Protein AF-A0A6B3HWJ3-F1 (afdb_monomer_lite)

Structure (mmCIF, N/CA/C/O backbone):
data_AF-A0A6B3HWJ3-F1
#
_entry.id   AF-A0A6B3HWJ3-F1
#
loop_
_atom_site.group_PDB
_atom_site.id
_atom_site.type_symbol
_atom_site.label_atom_id
_atom_site.label_alt_id
_atom_site.label_comp_id
_atom_site.label_asym_id
_atom_site.label_entity_id
_atom_site.label_seq_id
_atom_site.pdbx_PDB_ins_code
_atom_site.Cartn_x
_atom_site.Cartn_y
_atom_site.Cartn_z
_atom_site.occupancy
_atom_site.B_iso_or_equiv
_atom_site.auth_seq_id
_atom_site.auth_comp_id
_atom_site.auth_asym_id
_atom_site.auth_atom_id
_atom_site.pdbx_PDB_model_num
ATOM 1 N N . TYR A 1 1 ? 4.675 -16.797 3.819 1.00 67.25 1 TYR A N 1
ATOM 2 C CA . TYR A 1 1 ? 3.225 -16.652 4.059 1.00 67.25 1 TYR A CA 1
ATOM 3 C C . TYR A 1 1 ? 2.748 -15.331 3.467 1.00 67.25 1 TYR A C 1
ATOM 5 O O . TYR A 1 1 ? 2.404 -14.415 4.203 1.00 67.25 1 TYR A O 1
ATOM 13 N N . ALA A 1 2 ? 2.778 -15.220 2.140 1.00 87.81 2 ALA A N 1
ATOM 14 C CA . ALA A 1 2 ? 2.215 -14.078 1.429 1.00 87.81 2 ALA A CA 1
ATOM 15 C C . ALA A 1 2 ? 0.811 -14.457 0.951 1.00 87.81 2 ALA A C 1
ATOM 17 O O . ALA A 1 2 ? 0.605 -15.588 0.507 1.00 87.81 2 ALA A O 1
ATOM 18 N N . ARG A 1 3 ? -0.153 -13.543 1.074 1.00 95.25 3 ARG A N 1
ATOM 19 C CA . ARG A 1 3 ? -1.534 -13.776 0.622 1.00 95.25 3 ARG A CA 1
ATOM 20 C C . ARG A 1 3 ? -1.699 -13.542 -0.873 1.00 95.25 3 ARG A C 1
ATOM 22 O O . ARG A 1 3 ? -2.519 -14.203 -1.492 1.00 95.25 3 ARG A O 1
ATOM 29 N N . ALA A 1 4 ? -0.897 -12.643 -1.427 1.00 96.94 4 ALA A N 1
ATOM 30 C CA . ALA A 1 4 ? -0.817 -12.345 -2.846 1.00 96.94 4 ALA A CA 1
ATOM 31 C C . ALA A 1 4 ? 0.607 -11.890 -3.191 1.00 96.94 4 ALA A C 1
ATOM 33 O O . ALA A 1 4 ? 1.376 -11.515 -2.299 1.00 96.94 4 ALA A O 1
ATOM 34 N N . ALA A 1 5 ? 0.957 -11.910 -4.473 1.00 97.38 5 ALA A N 1
ATOM 35 C CA . ALA A 1 5 ? 2.227 -11.393 -4.964 1.00 97.38 5 ALA A CA 1
ATOM 36 C C . ALA A 1 5 ? 2.033 -10.689 -6.308 1.00 97.38 5 ALA A C 1
ATOM 38 O O . ALA A 1 5 ? 1.191 -11.099 -7.106 1.00 97.38 5 ALA A O 1
ATOM 39 N N . ALA A 1 6 ? 2.826 -9.650 -6.548 1.00 97.25 6 ALA A N 1
ATOM 40 C CA . ALA A 1 6 ? 2.813 -8.881 -7.784 1.00 97.25 6 ALA A CA 1
ATOM 41 C C . ALA A 1 6 ? 4.244 -8.670 -8.284 1.00 97.25 6 ALA A C 1
ATOM 43 O O . ALA A 1 6 ? 5.139 -8.376 -7.493 1.00 97.25 6 ALA A O 1
ATOM 44 N N . GLU A 1 7 ? 4.445 -8.795 -9.593 1.00 95.81 7 GLU A N 1
ATOM 45 C CA . GLU A 1 7 ? 5.670 -8.348 -10.258 1.00 95.81 7 GLU A CA 1
ATOM 46 C C . GLU A 1 7 ? 5.434 -6.931 -10.781 1.00 95.81 7 GLU A C 1
ATOM 48 O O . GLU A 1 7 ? 4.434 -6.677 -11.457 1.00 95.81 7 GLU A O 1
ATOM 53 N N . ILE A 1 8 ? 6.327 -6.003 -10.441 1.00 93.06 8 ILE A N 1
ATOM 54 C CA . ILE A 1 8 ? 6.206 -4.588 -10.801 1.00 93.06 8 ILE A CA 1
ATOM 55 C C . ILE A 1 8 ? 7.286 -4.223 -11.815 1.00 93.06 8 ILE A C 1
ATOM 57 O O . ILE A 1 8 ? 8.377 -4.788 -11.824 1.00 93.06 8 ILE A O 1
ATOM 61 N N . ALA A 1 9 ? 6.982 -3.265 -12.684 1.00 91.06 9 ALA A N 1
ATOM 62 C CA . ALA A 1 9 ? 7.957 -2.731 -13.623 1.00 91.06 9 ALA A CA 1
ATOM 63 C C . ALA A 1 9 ? 9.109 -2.004 -12.905 1.00 91.06 9 ALA A C 1
ATOM 65 O O . ALA A 1 9 ? 9.012 -1.617 -11.733 1.00 91.06 9 ALA A O 1
ATOM 66 N N . ASP A 1 10 ? 10.203 -1.795 -13.631 1.00 87.56 10 ASP A N 1
ATOM 67 C CA . ASP A 1 10 ? 11.312 -0.973 -13.161 1.00 87.56 10 ASP A CA 1
ATOM 68 C C . ASP A 1 10 ? 10.884 0.488 -12.938 1.00 87.56 10 ASP A C 1
ATOM 70 O O . ASP A 1 10 ? 9.984 0.992 -13.624 1.00 87.56 10 ASP A O 1
ATOM 74 N N . PRO A 1 11 ? 11.501 1.178 -11.961 1.00 81.44 11 PRO A N 1
ATOM 75 C CA . PRO A 1 11 ? 11.191 2.569 -11.672 1.00 81.44 11 PRO A CA 1
ATOM 76 C C . PRO A 1 11 ? 11.483 3.474 -12.878 1.00 81.44 11 PRO A C 1
ATOM 78 O O . PRO A 1 11 ? 12.515 3.321 -13.536 1.00 81.44 11 PRO A O 1
ATOM 81 N N . PRO A 1 12 ? 10.645 4.491 -13.138 1.00 82.25 12 PRO A N 1
ATOM 82 C CA . PRO A 1 12 ? 11.027 5.577 -14.026 1.00 82.25 12 PRO A CA 1
ATOM 83 C C . PRO A 1 12 ? 12.267 6.305 -13.491 1.00 82.25 12 PRO A C 1
ATOM 85 O O . PRO A 1 12 ? 12.440 6.466 -12.280 1.00 82.25 12 PRO A O 1
ATOM 88 N N . GLN A 1 13 ? 13.105 6.811 -14.398 1.00 85.25 13 GLN A N 1
ATOM 89 C CA . GLN A 1 13 ? 14.289 7.579 -14.010 1.00 85.25 13 GLN A CA 1
ATOM 90 C C . GLN A 1 13 ? 13.921 8.825 -13.189 1.00 85.25 13 GLN A C 1
ATOM 92 O O . GLN A 1 13 ? 12.923 9.505 -13.449 1.00 85.25 13 GLN A O 1
ATOM 97 N N . GLY A 1 14 ? 14.768 9.149 -12.208 1.00 87.19 14 GLY A N 1
ATOM 98 C CA . GLY A 1 14 ? 14.645 10.362 -11.393 1.00 87.19 14 GLY A CA 1
ATOM 99 C C . GLY A 1 14 ? 13.588 10.300 -10.285 1.00 87.19 14 GLY A C 1
ATOM 100 O O . GLY A 1 14 ? 13.219 11.351 -9.748 1.00 87.19 14 GLY A O 1
ATOM 101 N N . PHE A 1 15 ? 13.085 9.109 -9.954 1.00 89.81 15 PHE A N 1
ATOM 102 C CA . PHE A 1 15 ? 12.249 8.881 -8.775 1.00 89.81 15 PHE A CA 1
ATOM 103 C C . PHE A 1 15 ? 13.089 8.906 -7.494 1.00 89.81 15 PHE A C 1
ATOM 105 O O . PHE A 1 15 ? 14.199 8.374 -7.461 1.00 89.81 15 PHE A O 1
ATOM 112 N N . GLY A 1 16 ? 12.535 9.504 -6.437 1.00 92.69 16 GLY A N 1
ATOM 113 C CA . GLY A 1 16 ? 12.986 9.250 -5.069 1.00 92.69 16 GLY A CA 1
ATOM 114 C C . GLY A 1 16 ? 12.396 7.958 -4.496 1.00 92.69 16 GLY A C 1
ATOM 115 O O . GLY A 1 16 ? 11.411 7.419 -5.012 1.00 92.69 16 GLY A O 1
ATOM 116 N N . VAL A 1 17 ? 12.965 7.481 -3.390 1.00 92.69 17 VAL A N 1
ATOM 117 C CA . VAL A 1 17 ? 12.543 6.231 -2.730 1.00 92.69 17 VAL A CA 1
ATOM 118 C C . VAL A 1 17 ? 11.066 6.219 -2.308 1.00 92.69 17 VAL A C 1
ATOM 120 O O . VAL A 1 17 ? 10.392 5.194 -2.437 1.00 92.69 17 VAL A O 1
ATOM 123 N N . ASP A 1 18 ? 10.525 7.354 -1.857 1.00 92.12 18 ASP A N 1
ATOM 124 C CA . ASP A 1 18 ? 9.122 7.450 -1.431 1.00 92.12 18 ASP A CA 1
ATOM 125 C C . ASP A 1 18 ? 8.152 7.494 -2.630 1.00 92.12 18 ASP A C 1
ATOM 127 O O . ASP A 1 18 ? 7.087 6.872 -2.582 1.00 92.12 18 ASP A O 1
ATOM 131 N N . GLU A 1 19 ? 8.532 8.159 -3.730 1.00 92.44 19 GLU A N 1
ATOM 132 C CA . GLU A 1 19 ? 7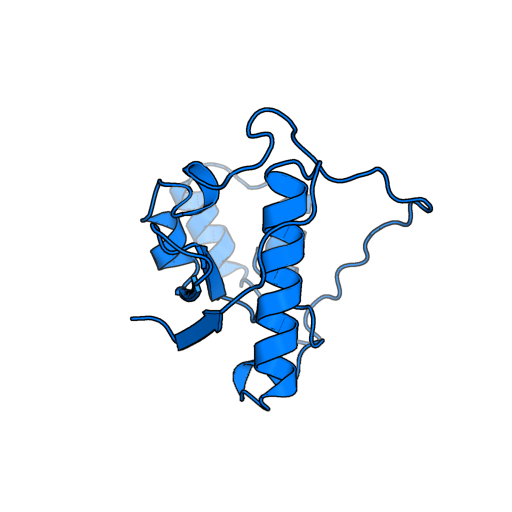.772 8.152 -4.994 1.00 92.44 19 GLU A CA 1
ATO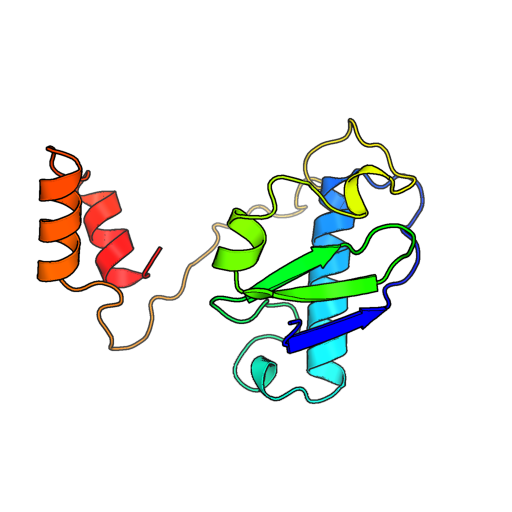M 133 C C . GLU A 1 19 ? 7.683 6.736 -5.570 1.00 92.44 19 GLU A C 1
ATOM 135 O O . GLU A 1 19 ? 6.602 6.290 -5.971 1.00 92.44 19 GLU A O 1
ATOM 140 N N . LEU A 1 20 ? 8.808 6.015 -5.563 1.00 92.56 20 LEU A N 1
ATOM 141 C CA . LEU A 1 20 ? 8.862 4.618 -5.969 1.00 92.56 20 LEU A CA 1
ATOM 142 C C . LEU A 1 20 ? 7.934 3.767 -5.108 1.00 92.56 20 LEU A C 1
ATOM 144 O O . LEU A 1 20 ? 7.057 3.085 -5.631 1.00 92.56 20 LEU A O 1
ATOM 148 N N . ARG A 1 21 ? 8.096 3.836 -3.783 1.00 92.88 21 ARG A N 1
ATOM 149 C CA . ARG A 1 21 ? 7.319 3.017 -2.852 1.00 92.88 21 ARG A CA 1
ATOM 150 C C . ARG A 1 21 ? 5.817 3.219 -3.037 1.00 92.88 21 ARG A C 1
ATOM 152 O O . ARG A 1 21 ? 5.074 2.240 -3.037 1.00 92.88 21 ARG A O 1
ATOM 159 N N . LEU A 1 22 ? 5.369 4.465 -3.186 1.00 92.31 22 LEU A N 1
ATOM 160 C CA . LEU A 1 22 ? 3.957 4.768 -3.407 1.00 92.31 22 LEU A CA 1
ATOM 161 C C . LEU A 1 22 ? 3.459 4.188 -4.737 1.00 92.31 22 LEU A C 1
ATOM 163 O O . LEU A 1 22 ? 2.407 3.550 -4.775 1.00 92.31 22 LEU A O 1
ATOM 167 N N . THR A 1 23 ? 4.222 4.389 -5.811 1.00 92.75 23 THR A N 1
ATOM 168 C CA . THR A 1 23 ? 3.870 3.906 -7.153 1.00 92.75 23 THR A CA 1
ATOM 169 C C . THR A 1 23 ? 3.794 2.383 -7.192 1.00 92.75 23 THR A C 1
ATOM 171 O O . THR A 1 23 ? 2.856 1.830 -7.766 1.00 92.75 23 THR A O 1
ATOM 174 N N . ASP A 1 24 ? 4.722 1.708 -6.520 1.00 95.25 24 ASP A N 1
ATOM 175 C CA . ASP A 1 24 ? 4.758 0.254 -6.387 1.00 95.25 24 ASP A CA 1
ATOM 176 C C . ASP A 1 24 ? 3.514 -0.276 -5.669 1.00 95.25 24 ASP A C 1
ATOM 178 O O . ASP A 1 24 ? 2.852 -1.181 -6.171 1.00 95.25 24 ASP A O 1
ATOM 182 N N . TYR A 1 25 ? 3.135 0.331 -4.538 1.00 95.69 25 TYR A N 1
ATOM 183 C CA . TYR A 1 25 ? 1.921 -0.049 -3.805 1.00 95.69 25 TYR A CA 1
ATOM 184 C C . TYR A 1 25 ? 0.667 0.101 -4.671 1.00 95.69 25 TYR A C 1
ATOM 186 O O . TYR A 1 25 ? -0.155 -0.812 -4.736 1.00 95.69 25 TYR A O 1
ATOM 194 N N . VAL A 1 26 ? 0.526 1.242 -5.353 1.00 95.56 26 VAL A N 1
ATOM 195 C CA . VAL A 1 26 ? -0.616 1.507 -6.239 1.00 95.56 26 VAL A CA 1
ATOM 196 C C . VAL A 1 26 ? -0.651 0.510 -7.396 1.00 95.56 26 VAL A C 1
ATOM 198 O O . VAL A 1 26 ? -1.716 -0.022 -7.704 1.00 95.56 26 VAL A O 1
ATOM 201 N N . SER A 1 27 ? 0.502 0.217 -7.998 1.00 95.88 27 SER A N 1
ATOM 202 C CA . SER A 1 27 ? 0.621 -0.723 -9.117 1.00 95.88 27 SER A CA 1
ATOM 203 C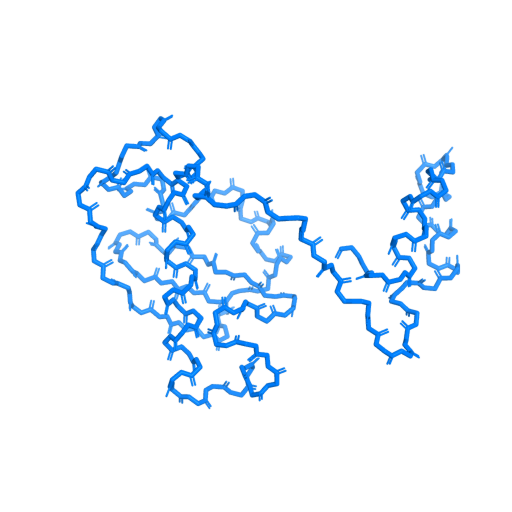 C . SER A 1 27 ? 0.286 -2.152 -8.694 1.00 95.88 27 SER A C 1
ATOM 205 O O . SER A 1 27 ? -0.469 -2.830 -9.386 1.00 95.88 27 SER A O 1
ATOM 207 N N . ALA A 1 28 ? 0.774 -2.595 -7.533 1.00 97.56 28 ALA A N 1
ATOM 208 C CA . ALA A 1 28 ? 0.475 -3.916 -6.990 1.00 97.56 28 ALA A CA 1
ATOM 209 C C . ALA A 1 28 ? -1.015 -4.071 -6.647 1.00 97.56 28 ALA A C 1
ATOM 211 O O . ALA A 1 28 ? -1.624 -5.078 -7.007 1.00 97.56 28 ALA A O 1
ATOM 212 N N . ASN A 1 29 ? -1.625 -3.058 -6.016 1.00 98.00 29 ASN A N 1
ATOM 213 C CA . ASN A 1 29 ? -3.068 -3.037 -5.754 1.00 98.00 29 ASN A CA 1
ATOM 214 C C . ASN A 1 29 ? -3.861 -3.136 -7.068 1.00 98.00 29 ASN A C 1
ATOM 216 O O . ASN A 1 29 ? -4.724 -4.002 -7.208 1.00 98.00 29 ASN A O 1
ATOM 220 N N . ALA A 1 30 ? -3.519 -2.298 -8.054 1.00 97.06 30 ALA A N 1
ATOM 221 C CA . ALA A 1 30 ? -4.207 -2.267 -9.339 1.00 97.06 30 ALA A CA 1
ATOM 222 C C . ALA A 1 30 ? -4.073 -3.597 -10.093 1.00 97.06 30 ALA A C 1
ATOM 224 O O . ALA A 1 30 ? -5.049 -4.063 -10.678 1.00 97.06 30 ALA A O 1
ATOM 225 N N . ALA A 1 31 ? -2.900 -4.236 -10.038 1.00 97.38 31 ALA A N 1
ATOM 226 C CA . ALA A 1 31 ? -2.671 -5.548 -10.632 1.00 97.38 31 ALA A CA 1
ATOM 227 C C . ALA A 1 31 ? -3.542 -6.635 -9.983 1.00 97.38 31 ALA A C 1
ATOM 229 O O . ALA A 1 31 ? -4.153 -7.430 -10.694 1.00 97.38 31 ALA A O 1
ATOM 230 N N . MET A 1 32 ? -3.647 -6.657 -8.649 1.00 97.69 32 MET A N 1
ATOM 231 C CA . MET A 1 32 ? -4.489 -7.632 -7.944 1.00 97.69 32 MET A CA 1
ATOM 232 C C . MET A 1 32 ? -5.979 -7.405 -8.199 1.00 97.69 32 MET A C 1
ATOM 234 O O . MET A 1 32 ? -6.713 -8.362 -8.440 1.00 97.69 32 MET A O 1
ATOM 238 N N . ALA A 1 33 ? -6.419 -6.146 -8.208 1.00 96.88 33 ALA A N 1
ATOM 239 C CA . ALA A 1 33 ? -7.792 -5.793 -8.546 1.00 96.88 33 ALA A CA 1
ATOM 240 C C . ALA A 1 33 ? -8.140 -6.189 -9.991 1.00 96.88 33 ALA A C 1
ATOM 242 O O . ALA A 1 33 ? -9.183 -6.791 -10.231 1.00 96.88 33 ALA A O 1
ATOM 243 N N . ALA A 1 34 ? -7.252 -5.918 -10.955 1.00 97.00 34 ALA A N 1
ATOM 244 C CA . ALA A 1 34 ? -7.438 -6.309 -12.354 1.00 97.00 34 ALA A CA 1
ATOM 245 C C . ALA A 1 34 ? -7.445 -7.835 -12.552 1.00 97.00 34 ALA A C 1
ATOM 247 O O . ALA A 1 34 ? -8.130 -8.335 -13.441 1.00 97.00 34 ALA A O 1
ATOM 248 N N . ALA A 1 35 ? -6.719 -8.574 -11.709 1.00 96.75 35 ALA A N 1
ATOM 249 C CA . ALA A 1 35 ? -6.739 -10.033 -11.678 1.00 96.75 35 ALA A CA 1
ATOM 250 C C . ALA A 1 35 ? -7.995 -10.623 -11.001 1.00 96.75 35 ALA A C 1
ATOM 252 O O . ALA A 1 35 ? -8.131 -11.844 -10.956 1.00 96.75 35 ALA A O 1
ATOM 253 N N . GLY A 1 36 ? -8.901 -9.790 -10.471 1.00 96.50 36 GLY A N 1
ATOM 254 C CA . GLY A 1 36 ? -10.116 -10.241 -9.786 1.00 96.50 36 GLY A CA 1
ATOM 255 C C . GLY A 1 36 ? -9.840 -10.919 -8.444 1.00 96.50 36 GLY A C 1
ATOM 256 O O . GLY A 1 36 ? -10.539 -11.856 -8.067 1.00 96.50 36 GLY A O 1
ATOM 257 N N . HIS A 1 37 ? -8.778 -10.511 -7.745 1.00 96.06 37 HIS A N 1
ATOM 258 C CA . HIS A 1 37 ? -8.438 -11.093 -6.453 1.00 96.06 37 HIS A CA 1
ATOM 259 C C . HIS A 1 37 ? -9.456 -10.671 -5.378 1.00 96.06 37 HIS A C 1
ATOM 261 O O . HIS A 1 37 ? -9.592 -9.483 -5.102 1.00 96.06 37 HIS A O 1
ATOM 267 N N . GLU A 1 38 ? -10.055 -11.642 -4.678 1.00 94.81 38 GLU A N 1
ATOM 268 C CA . GLU A 1 38 ? -11.188 -11.460 -3.742 1.00 94.81 38 GLU A CA 1
ATOM 269 C C . GLU A 1 38 ? -11.014 -10.339 -2.694 1.00 94.81 38 GLU A C 1
ATOM 271 O O . GLU A 1 38 ? -11.955 -9.639 -2.329 1.00 94.81 38 GLU A O 1
ATOM 276 N N . LEU A 1 39 ? -9.785 -10.121 -2.209 1.00 91.12 39 LEU A N 1
ATOM 277 C CA . LEU A 1 39 ? -9.478 -9.051 -1.250 1.00 91.12 39 LEU A CA 1
ATOM 278 C C . LEU A 1 39 ? -9.735 -7.632 -1.789 1.00 91.12 39 LEU A C 1
ATOM 280 O O . LEU A 1 39 ? -9.810 -6.696 -0.993 1.00 91.12 39 LEU A O 1
ATOM 284 N N . TRP A 1 40 ? -9.853 -7.467 -3.108 1.00 94.88 40 TRP A N 1
ATOM 285 C CA . TRP A 1 40 ? -10.132 -6.194 -3.769 1.00 94.88 40 TRP A CA 1
ATOM 286 C C . TRP A 1 40 ? -11.595 -6.018 -4.198 1.00 94.88 40 TRP A C 1
ATOM 288 O O . TRP A 1 40 ? -11.946 -4.936 -4.661 1.00 94.88 40 TRP A O 1
ATOM 298 N N . ASP A 1 41 ? -12.469 -7.006 -3.984 1.00 92.25 41 ASP A N 1
ATOM 299 C CA . ASP A 1 41 ? -13.848 -6.997 -4.504 1.00 92.25 41 ASP A CA 1
ATOM 300 C C . ASP A 1 41 ? -14.702 -5.828 -3.984 1.00 92.25 41 ASP A C 1
ATOM 302 O O . ASP A 1 41 ? -15.635 -5.376 -4.649 1.00 92.25 41 ASP A O 1
ATOM 306 N N . THR A 1 42 ? -14.395 -5.317 -2.787 1.00 88.25 42 THR A N 1
ATOM 307 C CA . THR A 1 42 ? -15.190 -4.276 -2.112 1.00 88.25 42 THR A CA 1
ATOM 308 C C . THR A 1 42 ? -14.421 -2.984 -1.837 1.00 88.25 42 THR A C 1
ATOM 310 O O . THR A 1 42 ? -14.925 -2.114 -1.122 1.00 88.25 42 THR A O 1
ATOM 313 N N . ILE A 1 43 ? -13.196 -2.844 -2.349 1.00 87.94 43 ILE A N 1
ATOM 314 C CA . ILE A 1 43 ? -12.340 -1.670 -2.115 1.00 87.94 43 ILE A CA 1
ATOM 315 C C . ILE A 1 43 ? -11.870 -1.062 -3.445 1.00 87.94 43 ILE A C 1
ATOM 317 O O . ILE A 1 43 ? -11.870 -1.738 -4.470 1.00 87.94 43 ILE A O 1
ATOM 321 N N . PRO A 1 44 ? -11.466 0.222 -3.476 1.00 92.56 44 PRO A N 1
ATOM 322 C CA . PRO A 1 44 ? -10.903 0.813 -4.686 1.00 92.56 44 PRO A CA 1
ATOM 323 C C . PRO A 1 44 ? -9.686 0.030 -5.193 1.00 92.56 44 PRO A C 1
ATOM 325 O O . PRO A 1 44 ? -8.847 -0.384 -4.397 1.00 92.56 44 PRO A O 1
ATOM 328 N N . ALA A 1 45 ? -9.527 -0.070 -6.515 1.00 93.50 45 ALA A N 1
ATOM 329 C CA . ALA A 1 45 ? -8.435 -0.820 -7.146 1.00 93.50 45 ALA A CA 1
ATOM 330 C C . ALA A 1 45 ? -7.026 -0.364 -6.726 1.00 93.50 45 ALA A C 1
ATOM 332 O O . ALA A 1 45 ? -6.077 -1.127 -6.810 1.00 93.50 45 ALA A O 1
ATOM 333 N N . VAL A 1 46 ? -6.879 0.879 -6.265 1.00 94.38 46 VAL A N 1
ATOM 334 C CA . VAL A 1 46 ? -5.596 1.446 -5.818 1.00 94.38 46 VAL A CA 1
ATOM 335 C C . VAL A 1 46 ? -5.397 1.380 -4.302 1.00 94.38 46 VAL A C 1
ATOM 337 O O . VAL A 1 46 ? -4.341 1.777 -3.816 1.00 94.38 46 VAL A O 1
ATOM 340 N N . ALA A 1 47 ? -6.389 0.906 -3.545 1.00 93.38 47 ALA A N 1
ATOM 341 C CA . ALA A 1 47 ? -6.315 0.786 -2.094 1.00 93.38 47 ALA A CA 1
ATOM 342 C C . ALA A 1 47 ? -5.713 -0.563 -1.689 1.00 93.38 47 ALA A C 1
ATOM 344 O O . ALA A 1 47 ? -5.975 -1.582 -2.322 1.00 93.38 47 ALA A O 1
ATOM 345 N N . THR A 1 48 ? -4.927 -0.577 -0.613 1.00 95.31 48 THR A N 1
ATOM 346 C CA . THR A 1 48 ? -4.464 -1.828 -0.002 1.00 95.31 48 THR A CA 1
ATOM 347 C C . THR A 1 48 ? -5.523 -2.322 0.994 1.00 95.31 48 THR A C 1
ATOM 349 O O . THR A 1 48 ? -6.009 -1.508 1.785 1.00 95.31 48 THR A O 1
ATOM 352 N N . PRO A 1 49 ? -5.894 -3.618 0.977 1.00 92.25 49 PRO A N 1
ATOM 353 C CA . PRO A 1 49 ? -6.845 -4.194 1.922 1.00 92.25 49 PRO A CA 1
ATOM 354 C C . PRO A 1 49 ? -6.441 -3.959 3.381 1.00 92.25 49 PRO A C 1
ATOM 356 O O . PRO A 1 49 ? -5.266 -4.039 3.738 1.00 92.25 49 PRO A O 1
ATOM 359 N N . HIS A 1 50 ? -7.427 -3.699 4.239 1.00 87.81 50 HIS A N 1
ATOM 360 C CA . HIS A 1 50 ? -7.188 -3.425 5.655 1.00 87.81 50 HIS A CA 1
ATOM 361 C C . HIS A 1 50 ? -6.505 -4.614 6.352 1.00 87.81 50 HIS A C 1
ATOM 363 O O . HIS A 1 50 ? -6.870 -5.763 6.112 1.00 87.81 50 HIS A O 1
ATOM 369 N N . GLY A 1 51 ? -5.522 -4.346 7.217 1.00 87.38 51 GLY A N 1
ATOM 370 C CA . GLY A 1 51 ? -4.716 -5.382 7.884 1.00 87.38 51 GLY A CA 1
ATOM 371 C C . GLY A 1 51 ? -3.589 -5.974 7.026 1.00 87.38 51 GLY A C 1
ATOM 372 O O . GLY A 1 51 ? -2.797 -6.774 7.521 1.00 87.38 51 GLY A O 1
ATOM 373 N N . TRP A 1 52 ? -3.458 -5.552 5.764 1.00 94.44 52 TRP A N 1
ATOM 374 C CA . TRP A 1 52 ? -2.413 -6.009 4.849 1.00 94.44 52 TRP A CA 1
ATOM 375 C C . TRP A 1 52 ? -1.486 -4.872 4.422 1.00 94.44 52 TRP A C 1
ATOM 377 O O . TRP A 1 52 ? -1.847 -3.696 4.421 1.00 94.44 52 TRP A O 1
ATOM 387 N N . THR A 1 53 ? -0.262 -5.221 4.036 1.00 95.12 53 THR A N 1
ATOM 388 C CA . THR A 1 53 ? 0.703 -4.284 3.458 1.00 95.12 53 THR A CA 1
ATOM 389 C C . THR A 1 53 ? 1.626 -4.998 2.485 1.00 95.12 53 THR A C 1
ATOM 391 O O . THR A 1 53 ? 1.856 -6.204 2.593 1.00 95.12 53 THR A O 1
ATOM 394 N N . TRP A 1 54 ? 2.168 -4.252 1.529 1.00 96.12 54 TRP A N 1
ATOM 395 C CA . TRP A 1 54 ? 3.126 -4.795 0.581 1.00 96.12 54 TRP A CA 1
ATOM 396 C C . TRP A 1 54 ? 4.548 -4.796 1.147 1.00 96.12 54 TRP A C 1
ATOM 398 O O . TRP A 1 54 ? 5.015 -3.833 1.757 1.00 96.12 54 TRP A O 1
ATOM 408 N N . HIS A 1 55 ? 5.259 -5.890 0.914 1.00 94.75 55 HIS A N 1
ATOM 409 C CA . HIS A 1 55 ? 6.670 -6.052 1.217 1.00 94.75 55 HIS A CA 1
ATOM 410 C C . HIS A 1 55 ? 7.467 -6.160 -0.084 1.00 94.75 55 HIS A C 1
ATOM 412 O O . HIS A 1 55 ? 7.216 -7.052 -0.890 1.00 94.75 55 HIS A O 1
ATOM 418 N N . HIS A 1 56 ? 8.452 -5.281 -0.270 1.00 94.38 56 HIS A N 1
ATOM 419 C CA . HIS A 1 56 ? 9.428 -5.388 -1.355 1.00 94.38 56 HIS A CA 1
ATOM 420 C C . HIS A 1 56 ? 10.382 -6.553 -1.102 1.00 94.38 56 HIS A C 1
ATOM 422 O O . HIS A 1 56 ? 11.174 -6.501 -0.158 1.00 94.38 56 HIS A O 1
ATOM 428 N N . VAL A 1 57 ? 10.341 -7.576 -1.952 1.00 92.69 57 VAL A N 1
ATOM 429 C CA . VAL A 1 57 ? 11.294 -8.690 -1.901 1.00 92.69 57 VAL A CA 1
ATOM 430 C C . VAL A 1 57 ? 12.658 -8.209 -2.407 1.00 92.69 57 VAL A C 1
ATOM 432 O O . VAL A 1 57 ? 12.748 -7.433 -3.354 1.00 92.69 57 VAL A O 1
ATOM 435 N N . SER A 1 58 ? 13.739 -8.632 -1.753 1.00 89.25 58 SER A N 1
ATOM 436 C CA . SER A 1 58 ? 15.109 -8.318 -2.176 1.00 89.25 58 SER A CA 1
ATOM 437 C C . SER A 1 58 ? 15.474 -8.988 -3.503 1.00 89.25 58 SER A C 1
ATOM 439 O O . SER A 1 58 ? 15.066 -10.120 -3.746 1.00 89.25 58 SER A O 1
ATOM 441 N N . GLY A 1 59 ? 16.333 -8.351 -4.303 1.00 85.00 59 GLY A N 1
ATOM 442 C CA . GLY A 1 59 ? 16.914 -8.981 -5.497 1.00 85.00 59 GLY A CA 1
ATOM 443 C C . GLY A 1 59 ? 15.997 -9.006 -6.724 1.00 85.00 59 GLY A C 1
ATOM 444 O O . GLY A 1 59 ? 16.212 -9.816 -7.620 1.00 85.00 59 GLY A O 1
ATOM 445 N N . GLY A 1 60 ? 14.983 -8.138 -6.771 1.00 87.62 60 GLY A N 1
ATOM 446 C CA . GLY A 1 60 ? 14.087 -8.003 -7.916 1.00 87.62 60 GLY A CA 1
ATOM 447 C C . GLY A 1 60 ? 12.994 -6.960 -7.688 1.00 87.62 60 GLY A C 1
ATOM 448 O O . GLY A 1 60 ? 13.078 -6.144 -6.770 1.00 87.62 60 GLY A O 1
ATOM 449 N N . ARG A 1 61 ? 11.951 -7.010 -8.523 1.00 92.44 61 ARG A N 1
ATOM 450 C CA . ARG A 1 61 ? 10.789 -6.101 -8.487 1.00 92.44 61 ARG A CA 1
ATOM 451 C C . ARG A 1 61 ? 9.496 -6.796 -8.044 1.00 92.44 61 ARG A C 1
ATOM 453 O O . ARG A 1 61 ? 8.391 -6.356 -8.357 1.00 92.44 61 ARG A O 1
ATOM 460 N N . ARG A 1 62 ? 9.646 -7.869 -7.267 1.00 95.25 62 ARG A N 1
ATOM 461 C CA . ARG A 1 62 ? 8.537 -8.619 -6.683 1.00 95.25 62 ARG A CA 1
ATOM 462 C C . ARG A 1 62 ? 8.062 -7.975 -5.386 1.00 95.25 62 ARG A C 1
ATOM 464 O O . ARG A 1 62 ? 8.859 -7.634 -4.508 1.00 95.25 62 ARG A O 1
ATOM 471 N N . MET A 1 63 ? 6.748 -7.890 -5.233 1.00 96.00 63 MET A N 1
ATOM 472 C CA . MET A 1 63 ? 6.085 -7.493 -3.999 1.00 96.00 63 MET A CA 1
ATOM 473 C C . MET A 1 63 ? 5.238 -8.631 -3.446 1.00 96.00 63 MET A C 1
ATOM 475 O O . MET A 1 63 ? 4.569 -9.342 -4.193 1.00 96.00 63 MET A O 1
ATOM 479 N N . GLU A 1 64 ? 5.225 -8.767 -2.124 1.00 96.56 64 GLU A N 1
ATOM 480 C CA . GLU A 1 64 ? 4.415 -9.752 -1.408 1.00 96.56 64 GLU A CA 1
ATOM 481 C C . GLU A 1 64 ? 3.442 -9.070 -0.449 1.00 96.56 64 GLU A C 1
ATOM 483 O O . GLU A 1 64 ? 3.836 -8.218 0.347 1.00 96.56 64 GLU A O 1
ATOM 488 N N . LEU A 1 65 ? 2.166 -9.449 -0.518 1.00 97.19 65 LEU A N 1
ATOM 489 C CA . LEU A 1 65 ? 1.141 -8.966 0.397 1.00 97.19 65 LEU A CA 1
ATOM 490 C C . LEU A 1 65 ? 1.226 -9.770 1.693 1.00 97.19 65 LEU A C 1
ATOM 492 O O . LEU A 1 65 ? 0.948 -10.973 1.712 1.00 97.19 65 LEU A O 1
ATOM 496 N N . VAL A 1 66 ? 1.597 -9.100 2.777 1.00 94.94 66 VAL A N 1
ATOM 497 C CA . VAL A 1 66 ? 1.784 -9.700 4.102 1.00 94.94 66 VAL A CA 1
ATOM 498 C C . VAL A 1 66 ? 0.900 -8.999 5.135 1.00 94.94 66 VAL A C 1
ATOM 500 O O . VAL A 1 66 ? 0.543 -7.835 4.930 1.00 94.94 66 VAL A O 1
ATOM 503 N N . PRO A 1 67 ? 0.542 -9.661 6.250 1.00 93.62 67 PRO A N 1
ATOM 504 C CA . PRO A 1 67 ? -0.127 -8.982 7.355 1.00 93.62 67 PRO A CA 1
ATOM 505 C C . PRO A 1 67 ? 0.720 -7.817 7.880 1.00 93.62 67 PRO A C 1
ATOM 507 O O . PRO A 1 67 ? 1.955 -7.910 7.931 1.00 93.62 67 PRO A O 1
ATOM 510 N N . VAL A 1 68 ? 0.077 -6.718 8.276 1.00 91.38 68 VAL A N 1
ATOM 511 C CA . VAL A 1 68 ? 0.770 -5.523 8.796 1.00 91.38 68 VAL A CA 1
ATOM 512 C C . VAL A 1 68 ? 1.637 -5.870 10.007 1.00 91.38 68 VAL A C 1
ATOM 514 O O . VAL A 1 68 ? 2.766 -5.394 10.113 1.00 91.38 68 VAL A O 1
ATOM 517 N N . GLU A 1 69 ? 1.160 -6.759 10.871 1.00 89.19 69 GLU A N 1
ATOM 518 C CA . GLU A 1 69 ? 1.857 -7.224 12.069 1.00 89.19 69 GLU A CA 1
ATOM 519 C C . GLU A 1 69 ? 3.150 -7.956 11.697 1.00 89.19 69 GLU A C 1
ATOM 521 O O . GLU A 1 69 ? 4.193 -7.733 12.307 1.00 89.19 69 GLU A O 1
ATOM 526 N N . VAL A 1 70 ? 3.119 -8.767 10.634 1.00 90.19 70 VAL A N 1
ATOM 527 C CA . VAL A 1 70 ? 4.319 -9.431 10.109 1.00 90.19 70 VAL A CA 1
ATOM 528 C C . VAL A 1 70 ? 5.304 -8.392 9.580 1.00 90.19 70 VAL A C 1
ATOM 530 O O . VAL A 1 70 ? 6.488 -8.452 9.907 1.00 90.19 70 VAL A O 1
ATOM 533 N N . LYS A 1 71 ? 4.843 -7.397 8.809 1.00 88.31 71 LYS A N 1
ATOM 534 C CA . LYS A 1 71 ? 5.729 -6.332 8.312 1.00 88.31 71 LYS A CA 1
ATOM 535 C C . LYS A 1 71 ? 6.328 -5.497 9.445 1.00 88.31 71 LYS A C 1
ATOM 537 O O . LYS A 1 71 ? 7.482 -5.101 9.326 1.00 88.31 71 LYS A O 1
ATOM 542 N N . ALA A 1 72 ? 5.599 -5.264 10.534 1.00 86.44 72 ALA A N 1
ATOM 543 C CA . ALA A 1 72 ? 6.111 -4.540 11.697 1.00 86.44 72 ALA A CA 1
ATOM 544 C C . ALA A 1 72 ? 7.272 -5.280 12.389 1.00 86.44 72 ALA A C 1
ATOM 546 O O . ALA A 1 72 ? 8.200 -4.646 12.893 1.00 86.44 72 ALA A O 1
ATOM 547 N N . LEU A 1 73 ? 7.265 -6.618 12.365 1.00 86.94 73 LEU A N 1
ATOM 548 C CA . LEU A 1 73 ? 8.381 -7.437 12.854 1.00 86.94 73 LEU A CA 1
ATOM 549 C C . LEU A 1 73 ? 9.595 -7.385 11.911 1.00 86.94 73 LEU A C 1
ATOM 551 O O . LEU A 1 73 ? 10.741 -7.467 12.359 1.00 86.94 73 LEU A O 1
ATOM 555 N N . LEU A 1 74 ? 9.359 -7.197 10.610 1.00 78.75 74 LEU A N 1
ATOM 556 C CA . LEU A 1 74 ? 10.396 -7.022 9.596 1.00 78.75 74 LEU A CA 1
ATOM 557 C C . LEU A 1 74 ? 10.918 -5.578 9.621 1.00 78.75 74 LEU A C 1
ATOM 559 O O . LEU A 1 74 ? 10.537 -4.739 8.808 1.00 78.75 74 LEU A O 1
ATOM 563 N N . ARG A 1 75 ? 11.845 -5.290 10.541 1.00 74.75 75 ARG A N 1
ATOM 564 C CA . ARG A 1 75 ? 12.451 -3.955 10.753 1.00 74.75 75 ARG A CA 1
ATOM 565 C C . ARG A 1 75 ? 13.261 -3.392 9.569 1.00 74.75 75 ARG A C 1
ATOM 567 O O . ARG A 1 75 ? 13.885 -2.346 9.709 1.00 74.75 75 ARG A O 1
ATOM 574 N N . HIS A 1 76 ? 13.287 -4.064 8.418 1.00 79.00 76 HIS A N 1
ATOM 575 C CA . HIS A 1 76 ? 14.030 -3.646 7.230 1.00 79.00 76 HIS A CA 1
ATOM 576 C C . HIS A 1 76 ? 13.094 -3.190 6.098 1.00 79.00 76 HIS A C 1
ATOM 578 O O . HIS A 1 76 ? 11.966 -3.673 5.929 1.00 79.00 76 HIS A O 1
ATOM 584 N N . HIS A 1 77 ? 13.592 -2.276 5.263 1.00 75.88 77 HIS A N 1
ATOM 585 C CA . HIS A 1 77 ? 12.871 -1.756 4.095 1.00 75.88 77 HIS A CA 1
ATOM 586 C C . HIS A 1 77 ? 12.742 -2.769 2.940 1.00 75.88 77 HIS A C 1
ATOM 588 O O . HIS A 1 77 ? 12.085 -2.476 1.946 1.00 75.88 77 HIS A O 1
ATOM 594 N N . GLY A 1 78 ? 13.278 -3.985 3.090 1.00 83.62 78 GLY A N 1
ATOM 595 C CA . GLY A 1 78 ? 13.231 -5.016 2.048 1.00 83.62 78 GLY A CA 1
ATOM 596 C C . GLY A 1 78 ? 14.043 -4.617 0.815 1.00 83.62 78 GLY A C 1
ATOM 597 O O . GLY A 1 78 ? 15.025 -3.885 0.931 1.00 83.62 78 GLY A O 1
ATOM 598 N N . GLY A 1 79 ? 13.606 -5.066 -0.362 1.00 84.81 79 GLY A N 1
ATOM 599 C CA . GLY A 1 79 ? 14.226 -4.746 -1.653 1.00 84.81 79 GLY A CA 1
ATOM 600 C C . GLY A 1 79 ? 14.228 -3.259 -2.017 1.00 84.81 79 GLY A C 1
ATOM 601 O O . GLY A 1 79 ? 14.992 -2.843 -2.885 1.00 84.81 79 GLY A O 1
ATOM 602 N N . LEU A 1 80 ? 13.450 -2.431 -1.312 1.00 88.06 80 LEU A N 1
ATOM 603 C CA . LEU A 1 80 ? 13.453 -0.982 -1.508 1.00 88.06 80 LEU A CA 1
ATOM 604 C C . LEU A 1 80 ? 14.817 -0.356 -1.166 1.00 88.06 80 LEU A C 1
ATOM 606 O O . LEU A 1 80 ? 15.258 0.562 -1.850 1.00 88.06 80 LEU A O 1
ATOM 610 N N . ALA A 1 81 ? 15.510 -0.891 -0.152 1.00 87.50 81 ALA A N 1
ATOM 611 C CA . ALA A 1 81 ? 16.806 -0.377 0.307 1.00 87.50 81 ALA A CA 1
ATOM 612 C C . ALA A 1 81 ? 17.939 -0.550 -0.718 1.00 87.50 81 ALA A C 1
ATOM 614 O O . ALA A 1 81 ? 18.976 0.092 -0.599 1.00 87.50 81 ALA A O 1
ATOM 615 N N . THR A 1 82 ? 17.758 -1.441 -1.692 1.00 85.69 82 THR A N 1
ATOM 616 C CA . THR A 1 82 ? 18.757 -1.760 -2.719 1.00 85.69 82 THR A CA 1
ATOM 617 C C . THR A 1 82 ? 18.282 -1.393 -4.121 1.00 85.69 82 THR A C 1
ATOM 619 O O . THR A 1 82 ? 18.902 -1.806 -5.095 1.00 85.69 82 THR A O 1
ATOM 622 N N . THR A 1 83 ? 17.149 -0.696 -4.247 1.00 87.94 83 THR A N 1
ATOM 623 C CA . THR A 1 83 ? 16.632 -0.293 -5.559 1.00 87.94 83 THR A CA 1
ATOM 624 C C . THR A 1 83 ? 17.423 0.900 -6.099 1.00 87.94 83 THR A C 1
ATOM 626 O O . THR A 1 83 ? 17.806 1.786 -5.332 1.00 87.94 83 THR A O 1
ATOM 629 N N . ASP A 1 84 ? 17.638 0.921 -7.415 1.00 88.00 84 ASP A N 1
ATOM 630 C CA . ASP A 1 84 ? 18.356 1.978 -8.135 1.00 88.00 84 ASP A CA 1
ATOM 631 C C . ASP A 1 84 ? 17.486 3.237 -8.307 1.00 88.00 84 ASP A C 1
ATOM 633 O O . ASP A 1 84 ? 16.927 3.522 -9.365 1.00 88.00 84 ASP A O 1
ATOM 637 N N . VAL A 1 85 ? 17.294 3.947 -7.200 1.00 90.81 85 VAL A N 1
ATOM 638 C CA . VAL A 1 85 ? 16.616 5.244 -7.105 1.00 90.81 85 VAL A CA 1
ATOM 639 C C . VAL A 1 85 ? 17.396 6.146 -6.158 1.00 90.81 85 VAL A C 1
ATOM 641 O O . VAL A 1 85 ? 18.244 5.680 -5.398 1.00 90.81 85 VAL A O 1
ATOM 644 N N . ASP A 1 86 ? 17.084 7.440 -6.163 1.00 91.81 86 ASP A N 1
ATOM 645 C CA . ASP A 1 86 ? 17.642 8.367 -5.183 1.00 91.81 86 ASP A CA 1
ATOM 646 C C . ASP A 1 86 ? 17.092 8.034 -3.781 1.00 91.81 86 ASP A C 1
ATOM 648 O O . ASP A 1 86 ? 15.929 8.306 -3.458 1.00 91.81 86 ASP A O 1
ATOM 652 N N . GLN A 1 87 ? 17.932 7.388 -2.968 1.00 92.19 87 GLN A N 1
ATOM 653 C CA . GLN A 1 87 ? 17.596 6.934 -1.615 1.00 92.19 87 GLN A CA 1
ATOM 654 C C . GLN A 1 87 ? 17.481 8.096 -0.613 1.00 92.19 87 GLN A C 1
ATOM 656 O O . GLN A 1 87 ? 16.788 7.968 0.404 1.00 92.19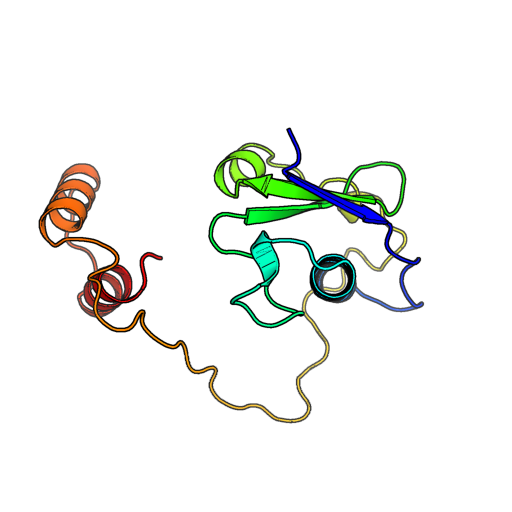 87 GLN A O 1
ATOM 661 N N . ASP A 1 88 ? 18.104 9.236 -0.921 1.00 92.75 88 ASP A N 1
ATOM 662 C CA . ASP A 1 88 ? 18.124 10.431 -0.075 1.00 92.75 88 ASP A CA 1
ATOM 663 C C . ASP A 1 88 ? 16.955 11.375 -0.386 1.00 92.75 88 ASP A C 1
ATOM 665 O O . ASP A 1 88 ? 16.541 12.181 0.454 1.00 92.75 88 ASP A O 1
ATOM 669 N N . ARG A 1 89 ? 16.346 11.244 -1.567 1.00 90.50 89 ARG A N 1
ATOM 670 C CA . ARG A 1 89 ? 15.149 11.997 -1.939 1.00 90.50 89 ARG A CA 1
ATOM 671 C C . ARG A 1 89 ? 13.889 11.428 -1.289 1.00 90.50 89 ARG A C 1
ATOM 673 O O . ARG A 1 89 ? 13.341 10.404 -1.703 1.00 90.50 89 ARG A O 1
ATOM 680 N N . ARG A 1 90 ? 13.395 12.157 -0.288 1.00 90.81 90 ARG A N 1
ATOM 681 C CA . ARG A 1 90 ? 12.181 11.833 0.478 1.00 90.81 90 ARG A CA 1
ATOM 682 C C . ARG A 1 90 ? 10.962 12.626 0.012 1.00 90.81 90 ARG A C 1
ATOM 684 O O . ARG A 1 90 ? 11.081 13.716 -0.546 1.00 90.81 90 ARG A O 1
ATOM 691 N N . GLY A 1 91 ? 9.788 12.091 0.321 1.00 88.19 91 GLY A N 1
ATOM 692 C CA . GLY A 1 91 ? 8.494 12.650 -0.045 1.00 88.19 91 GLY A CA 1
ATOM 693 C C . GLY A 1 91 ? 8.106 12.390 -1.500 1.00 88.19 91 GLY A C 1
ATOM 694 O O . GLY A 1 91 ? 8.881 11.890 -2.313 1.00 88.19 91 GLY A O 1
ATOM 695 N N . THR A 1 92 ? 6.864 12.733 -1.826 1.00 84.50 92 THR A N 1
ATOM 696 C CA . THR A 1 92 ? 6.363 12.735 -3.203 1.00 84.50 92 THR A CA 1
ATOM 697 C C . THR A 1 92 ? 6.452 14.137 -3.788 1.00 84.50 92 THR A C 1
ATOM 699 O O . THR A 1 92 ? 6.541 15.122 -3.050 1.00 84.50 92 THR A O 1
ATOM 702 N N . ARG A 1 93 ? 6.354 14.261 -5.118 1.00 80.50 93 ARG A N 1
ATOM 703 C CA . ARG A 1 93 ? 6.104 15.571 -5.738 1.00 80.50 93 ARG A CA 1
ATOM 704 C C . ARG A 1 93 ? 4.908 16.256 -5.061 1.00 80.50 93 ARG A C 1
ATOM 706 O O . ARG A 1 93 ? 3.924 15.571 -4.759 1.00 80.50 93 ARG A O 1
ATOM 713 N N . PRO A 1 94 ? 4.975 17.580 -4.831 1.00 75.62 94 PRO A N 1
ATOM 714 C CA . PRO A 1 94 ? 3.843 18.331 -4.316 1.00 75.62 94 PRO A CA 1
ATOM 715 C C . PRO A 1 94 ? 2.606 18.088 -5.179 1.00 75.62 94 PRO A C 1
ATOM 717 O O . PRO A 1 94 ? 2.687 18.091 -6.410 1.00 75.62 94 PRO A O 1
ATOM 720 N N . LEU A 1 95 ? 1.464 17.871 -4.530 1.00 71.62 95 LEU A N 1
ATOM 721 C CA . LEU A 1 95 ? 0.192 17.787 -5.234 1.00 71.62 95 LEU A CA 1
ATOM 722 C C . LEU A 1 95 ? -0.076 19.123 -5.933 1.00 71.62 95 LEU A C 1
ATOM 724 O O . LEU A 1 95 ? 0.100 20.180 -5.329 1.00 71.62 95 LEU A O 1
ATOM 728 N N . GLN A 1 96 ? -0.524 19.070 -7.190 1.00 75.69 96 GLN A N 1
ATOM 729 C CA . GLN A 1 96 ? -0.933 20.276 -7.919 1.00 75.69 96 GLN A CA 1
ATOM 730 C C . GLN A 1 96 ? -2.128 20.966 -7.242 1.00 75.69 96 GLN A C 1
ATOM 732 O O . GLN A 1 96 ? -2.227 22.189 -7.267 1.00 75.69 96 GLN A O 1
ATOM 737 N N . GLU A 1 97 ? -2.995 20.188 -6.586 1.00 78.25 97 GLU A N 1
ATOM 738 C CA . GLU A 1 97 ? -4.093 20.680 -5.757 1.00 78.25 97 GLU A CA 1
ATOM 739 C C . GLU A 1 97 ? -4.015 20.082 -4.349 1.00 78.25 97 GLU A C 1
ATOM 741 O O . GLU A 1 97 ? -4.004 18.862 -4.172 1.00 78.25 97 GLU A O 1
ATOM 746 N N . THR A 1 98 ? -4.020 20.935 -3.327 1.00 75.62 98 THR A N 1
ATOM 747 C CA . THR A 1 98 ? -4.112 20.522 -1.926 1.00 75.62 98 THR A CA 1
ATOM 748 C C . THR A 1 98 ? -5.570 20.561 -1.475 1.00 75.62 98 THR A C 1
ATOM 750 O O . THR A 1 98 ? -6.150 21.619 -1.245 1.00 75.62 98 THR A O 1
ATOM 753 N N . ARG A 1 99 ? -6.189 19.385 -1.338 1.00 79.38 99 ARG A N 1
ATOM 754 C CA . ARG A 1 99 ? -7.516 19.234 -0.724 1.00 79.38 99 ARG A CA 1
ATOM 755 C C . ARG A 1 99 ? -7.392 18.418 0.564 1.00 79.38 99 ARG A C 1
ATOM 757 O O . ARG A 1 99 ? -6.606 17.470 0.586 1.00 79.38 99 ARG A O 1
ATOM 764 N N . PRO A 1 100 ? -8.147 18.743 1.628 1.00 77.62 100 PRO A N 1
ATOM 765 C CA . PRO A 1 100 ? -8.192 17.909 2.822 1.00 77.62 100 PRO A CA 1
ATOM 766 C C . PRO A 1 100 ? -8.587 16.466 2.480 1.00 77.62 100 PRO A C 1
ATOM 768 O O . PRO A 1 100 ? -9.561 16.233 1.763 1.00 77.62 100 PRO A O 1
ATOM 771 N N . ALA A 1 101 ? -7.841 15.491 3.001 1.00 73.12 101 ALA A N 1
ATOM 772 C CA . ALA A 1 101 ? -8.223 14.088 2.901 1.00 73.12 101 ALA A CA 1
ATOM 773 C C . ALA A 1 101 ? -9.391 13.807 3.858 1.00 73.12 101 ALA A C 1
ATOM 775 O O . ALA A 1 101 ? -9.304 14.075 5.057 1.00 73.12 101 ALA A O 1
ATOM 776 N N . HIS A 1 102 ? -10.487 13.259 3.333 1.00 70.62 102 HIS A N 1
ATOM 777 C CA . HIS A 1 102 ? -11.646 12.873 4.134 1.00 70.62 102 HIS A CA 1
ATOM 778 C C . HIS A 1 102 ? -11.620 11.370 4.407 1.00 70.62 102 HIS A C 1
ATOM 780 O O . HIS A 1 102 ? -11.790 10.561 3.495 1.00 70.62 102 HIS A O 1
ATOM 786 N N . PHE A 1 103 ? -11.458 10.993 5.672 1.00 64.50 103 PHE A N 1
ATOM 787 C CA . PHE A 1 103 ? -11.575 9.605 6.105 1.00 64.50 103 PHE A CA 1
ATOM 788 C C . PHE A 1 103 ? -13.049 9.268 6.331 1.00 64.50 103 PHE A C 1
ATOM 790 O O . PHE A 1 103 ? -13.740 9.928 7.110 1.00 64.50 103 PHE A O 1
ATOM 797 N N . ARG A 1 104 ? -13.556 8.253 5.622 1.00 65.06 104 ARG A N 1
ATOM 798 C CA . ARG A 1 104 ? -14.897 7.722 5.883 1.00 65.06 104 ARG A CA 1
ATOM 799 C C . ARG A 1 104 ? -14.817 6.795 7.086 1.00 65.06 104 ARG A C 1
ATOM 801 O O . ARG A 1 104 ? -14.073 5.823 7.060 1.00 65.06 104 ARG A O 1
ATOM 808 N N . LEU A 1 105 ? -15.609 7.090 8.107 1.00 61.38 105 LEU A N 1
ATOM 809 C CA . LEU A 1 105 ? -15.785 6.186 9.235 1.00 61.38 105 LEU A CA 1
ATOM 810 C C . LEU A 1 105 ? -16.593 4.954 8.782 1.00 61.38 105 LEU A C 1
ATOM 812 O O . LEU A 1 105 ? -17.500 5.108 7.949 1.00 61.38 105 LEU A O 1
ATOM 816 N N . PRO A 1 106 ? -16.302 3.748 9.306 1.00 58.78 106 PRO A N 1
ATOM 817 C CA . PRO A 1 106 ? -17.129 2.569 9.094 1.00 58.78 106 PRO A CA 1
ATOM 818 C C . PRO A 1 106 ? -18.587 2.897 9.422 1.00 58.78 106 PRO A C 1
ATOM 820 O O . PRO A 1 106 ? -18.908 3.410 10.497 1.00 58.78 106 PRO A O 1
ATOM 823 N N . LYS A 1 107 ? -19.498 2.628 8.484 1.00 52.62 107 LYS A N 1
ATOM 824 C CA . LYS A 1 107 ? -20.928 2.836 8.722 1.00 52.62 107 LYS A CA 1
ATOM 825 C C . LYS A 1 107 ? -21.424 1.768 9.700 1.00 52.62 107 LYS A C 1
ATOM 827 O O . LYS A 1 107 ? -21.670 0.640 9.297 1.00 52.62 107 LYS A O 1
ATOM 832 N N . GLY A 1 108 ? -21.590 2.143 10.968 1.00 57.06 108 GLY A N 1
ATOM 833 C CA . GLY A 1 108 ? -22.398 1.394 11.938 1.00 57.06 108 GLY A CA 1
ATOM 834 C C . GLY A 1 108 ? -21.658 0.471 12.909 1.00 57.06 108 GLY A C 1
ATOM 835 O O . GLY A 1 108 ? -22.326 -0.171 13.712 1.00 57.06 108 GLY A O 1
ATOM 836 N N . ALA A 1 109 ? -20.323 0.424 12.899 1.00 59.34 109 ALA A N 1
ATOM 837 C CA . ALA A 1 109 ? -19.553 -0.339 13.882 1.00 59.34 109 ALA A CA 1
ATOM 838 C C . ALA A 1 109 ? -18.582 0.574 14.636 1.00 59.34 109 ALA A C 1
ATOM 840 O O . ALA A 1 109 ? -17.831 1.333 14.026 1.00 59.34 109 ALA A O 1
ATOM 841 N N . VAL A 1 110 ? -18.599 0.490 15.968 1.00 62.22 110 VAL A N 1
ATOM 842 C CA . VAL A 1 110 ? -17.525 1.027 16.808 1.00 62.22 110 VAL A CA 1
ATOM 843 C C . VAL A 1 110 ? -16.287 0.179 16.526 1.00 62.22 110 VAL A C 1
ATOM 845 O O . VAL A 1 110 ? -16.301 -1.021 16.792 1.00 62.22 110 VAL A O 1
ATOM 848 N N . ALA A 1 111 ? -15.248 0.785 15.954 1.00 71.38 111 ALA A N 1
ATOM 849 C CA . ALA A 1 111 ? -14.035 0.077 15.555 1.00 71.38 111 ALA A CA 1
ATOM 850 C C . ALA A 1 111 ? -13.219 -0.389 16.774 1.00 71.38 111 ALA A C 1
ATOM 852 O O . ALA A 1 111 ? -12.668 -1.486 16.765 1.00 71.38 111 ALA A O 1
ATOM 853 N N . VAL A 1 112 ? -13.204 0.414 17.846 1.00 81.56 112 VAL A N 1
ATOM 854 C CA . VAL A 1 112 ? -12.615 0.057 19.147 1.00 81.56 112 VAL A CA 1
ATOM 855 C C . VAL A 1 112 ? -13.599 0.388 20.259 1.00 81.56 112 VAL A C 1
ATOM 857 O O . VAL A 1 112 ? -14.012 1.539 20.420 1.00 81.56 112 VAL A O 1
ATOM 860 N N . SER A 1 113 ? -13.988 -0.623 21.032 1.00 88.19 113 SER A N 1
ATOM 861 C CA . SER A 1 113 ? -14.922 -0.455 22.145 1.00 88.19 113 SER A CA 1
ATOM 862 C C . SER A 1 113 ? -14.336 0.408 23.268 1.00 88.19 113 SER A C 1
ATOM 864 O O . SER A 1 113 ? -13.124 0.520 23.447 1.00 88.19 113 SER A O 1
ATOM 866 N N . GLU A 1 114 ? -15.216 0.994 24.080 1.00 90.56 114 GLU A N 1
ATOM 867 C CA . GLU A 1 114 ? -14.819 1.748 25.274 1.00 90.56 114 GLU A CA 1
ATOM 868 C C . GLU A 1 114 ? -13.982 0.897 26.244 1.00 90.56 114 GLU A C 1
ATOM 870 O O . GLU A 1 114 ? -13.013 1.400 26.806 1.00 90.56 114 GLU A O 1
ATOM 875 N N . GLN A 1 115 ? -14.312 -0.391 26.379 1.00 92.56 115 GLN A N 1
ATOM 876 C CA . GLN A 1 115 ? -13.594 -1.328 27.242 1.00 92.56 115 GLN A CA 1
ATOM 877 C C . GLN A 1 115 ? -12.159 -1.572 26.756 1.00 92.56 115 GLN A C 1
ATOM 879 O O . GLN A 1 115 ? -11.230 -1.560 27.556 1.00 92.56 115 GLN A O 1
ATOM 884 N N . GLN A 1 116 ? -11.961 -1.736 25.445 1.00 91.81 116 GLN A N 1
ATOM 885 C CA . GLN A 1 116 ? -10.621 -1.893 24.869 1.00 91.81 116 GLN A CA 1
ATOM 886 C C . GLN A 1 116 ? -9.768 -0.637 25.071 1.00 91.81 116 GLN A C 1
ATOM 888 O O . GLN A 1 116 ? -8.597 -0.747 25.414 1.00 91.81 116 GLN A O 1
ATOM 893 N N . ILE A 1 117 ? -10.348 0.557 24.908 1.00 92.25 117 ILE A N 1
ATOM 894 C CA . ILE A 1 117 ? -9.617 1.810 25.147 1.00 92.25 117 ILE A CA 1
ATOM 895 C C . ILE A 1 117 ? -9.222 1.953 26.615 1.00 92.25 117 ILE A C 1
ATOM 897 O O . ILE A 1 117 ? -8.108 2.384 26.893 1.00 92.25 117 ILE A O 1
ATOM 901 N N . GLN A 1 118 ? -10.114 1.609 27.547 1.00 94.69 118 GLN A N 1
ATOM 902 C CA . GLN A 1 118 ? -9.794 1.652 28.974 1.00 94.69 118 GLN A CA 1
ATOM 903 C C . GLN A 1 118 ? -8.636 0.710 29.318 1.00 94.69 118 GLN A C 1
ATOM 905 O O . GLN A 1 118 ? -7.704 1.158 29.974 1.00 94.69 118 GLN A O 1
ATOM 910 N N . GLY A 1 119 ? -8.628 -0.519 28.789 1.00 94.94 119 GLY A N 1
ATOM 911 C CA . GLY A 1 119 ? -7.504 -1.444 28.982 1.00 94.94 119 GLY A CA 1
ATOM 912 C C . GLY A 1 119 ? -6.169 -0.874 28.487 1.00 94.94 119 GLY A C 1
ATOM 913 O O . GLY A 1 119 ? -5.174 -0.925 29.198 1.00 94.94 119 GLY A O 1
ATOM 914 N N . VAL A 1 120 ? -6.155 -0.231 27.312 1.00 92.38 120 VAL A N 1
ATOM 915 C CA . VAL A 1 120 ? -4.941 0.427 26.791 1.00 92.38 120 VAL A CA 1
ATOM 916 C C . VAL A 1 120 ? -4.494 1.595 27.680 1.00 92.38 120 VAL A C 1
ATOM 918 O O . VAL A 1 120 ? -3.302 1.778 27.903 1.00 92.38 120 VAL A O 1
ATOM 921 N N . GLU A 1 121 ? -5.421 2.410 28.185 1.00 95.88 121 GLU A N 1
ATOM 922 C CA . GLU A 1 121 ? -5.092 3.524 29.088 1.00 95.88 121 GLU A CA 1
ATOM 923 C C . GLU A 1 121 ? -4.560 3.050 30.445 1.00 95.88 121 GLU A C 1
ATOM 925 O O . GLU A 1 121 ? -3.686 3.704 31.017 1.00 95.88 121 GLU A O 1
ATOM 930 N N . GLU A 1 122 ? -5.067 1.922 30.948 1.00 96.38 122 GLU A N 1
ATOM 931 C CA . GLU A 1 122 ? -4.560 1.261 32.152 1.00 96.38 122 GLU A CA 1
ATOM 932 C C . GLU A 1 122 ? -3.126 0.769 31.940 1.00 96.38 122 GLU A C 1
ATOM 934 O O . GLU A 1 122 ? -2.248 1.112 32.733 1.00 96.38 122 GLU A O 1
ATOM 939 N N . ASP A 1 123 ? -2.861 0.071 30.832 1.00 95.19 123 ASP A N 1
ATOM 940 C CA . ASP A 1 123 ? -1.521 -0.415 30.480 1.00 95.19 123 ASP A CA 1
ATOM 941 C C . ASP A 1 123 ? -0.514 0.731 30.273 1.00 95.19 123 ASP A C 1
ATOM 943 O O . ASP A 1 123 ? 0.662 0.618 30.626 1.00 95.19 123 ASP A O 1
ATOM 947 N N . LEU A 1 124 ? -0.965 1.858 29.712 1.00 94.88 124 LEU A N 1
ATOM 948 C CA . LEU A 1 124 ? -0.139 3.051 29.502 1.00 94.88 124 LEU A CA 1
ATOM 949 C C . LEU A 1 124 ? 0.071 3.879 30.780 1.00 94.88 124 LEU A C 1
ATOM 951 O O . LEU A 1 124 ? 1.008 4.678 30.837 1.00 94.88 124 LEU A O 1
ATOM 955 N N . GLY A 1 125 ? -0.797 3.734 31.786 1.00 96.75 125 GLY A N 1
ATOM 956 C CA . GLY A 1 125 ? -0.779 4.532 33.014 1.00 96.75 125 GLY A CA 1
ATOM 957 C C . GLY A 1 125 ? -1.250 5.983 32.842 1.00 96.75 125 GLY A C 1
ATOM 958 O O . GLY A 1 125 ? -1.043 6.806 33.736 1.00 96.75 125 GLY A O 1
ATOM 959 N N . TYR A 1 126 ? -1.868 6.330 31.707 1.00 93.00 126 TYR A N 1
ATOM 960 C CA . TYR A 1 126 ? -2.443 7.655 31.468 1.00 93.00 126 TYR A CA 1
ATOM 961 C C . TYR A 1 126 ? -3.601 7.621 30.465 1.00 93.00 126 TYR A C 1
ATOM 963 O O . TYR A 1 126 ? -3.741 6.723 29.639 1.00 93.00 126 TYR A O 1
ATOM 971 N N . ARG A 1 127 ? -4.439 8.660 30.526 1.00 95.12 127 ARG A N 1
ATOM 972 C CA . ARG A 1 127 ? -5.590 8.841 29.632 1.00 95.12 127 ARG A CA 1
ATOM 973 C C . ARG A 1 127 ? -5.144 9.358 28.268 1.00 95.12 127 ARG A C 1
ATOM 975 O O . ARG A 1 127 ? -4.393 10.330 28.190 1.00 95.12 127 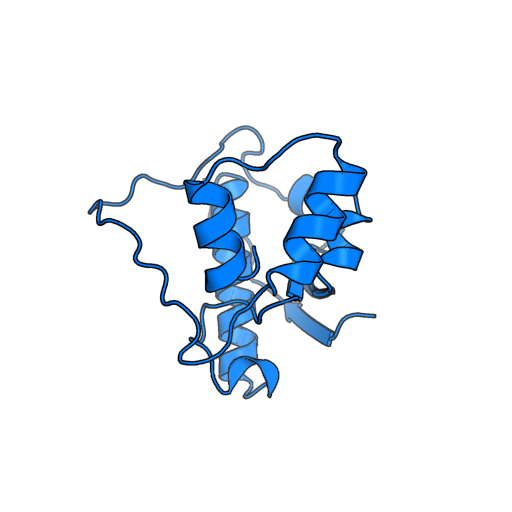ARG A O 1
ATOM 982 N N . LEU A 1 128 ? -5.672 8.776 27.195 1.00 92.81 128 LEU A N 1
ATOM 983 C CA . LEU A 1 128 ? -5.428 9.263 25.842 1.00 92.81 128 LEU A CA 1
ATOM 984 C C . LEU A 1 128 ? -6.096 10.636 25.636 1.00 92.81 128 LEU A C 1
ATOM 986 O O . LEU A 1 128 ? -7.185 10.884 26.169 1.00 92.81 128 LEU A O 1
ATOM 990 N N . PRO A 1 129 ? -5.512 11.528 24.813 1.00 95.25 129 PRO A N 1
ATOM 991 C CA . PRO A 1 129 ? -6.160 12.778 24.431 1.00 95.25 129 PRO A CA 1
ATOM 992 C C . PRO A 1 129 ? -7.552 12.537 23.831 1.00 95.25 129 PRO A C 1
ATOM 994 O O . PRO A 1 129 ? -7.735 11.640 23.006 1.00 95.25 129 PRO A O 1
ATOM 997 N N . GLY A 1 130 ? -8.539 13.365 24.189 1.00 89.31 130 GLY A N 1
ATOM 998 C CA . GLY A 1 130 ? -9.945 13.139 23.814 1.00 89.31 130 GLY A CA 1
ATOM 999 C C . GLY A 1 130 ? -10.195 13.031 22.303 1.00 89.31 130 GLY A C 1
ATOM 1000 O O . GLY A 1 130 ? -11.005 12.211 21.863 1.00 89.31 130 GLY A O 1
ATOM 1001 N N . ALA A 1 131 ? -9.453 13.798 21.499 1.00 84.50 131 ALA A N 1
ATOM 1002 C CA . ALA A 1 131 ? -9.509 13.716 20.040 1.00 84.50 131 ALA A CA 1
ATOM 1003 C C . ALA A 1 131 ? -9.003 12.359 19.520 1.00 84.50 131 ALA A C 1
ATOM 1005 O O . ALA A 1 131 ? -9.654 11.735 18.686 1.00 84.50 131 ALA A O 1
ATOM 1006 N N . TYR A 1 132 ? -7.892 11.864 20.071 1.00 84.00 132 TYR A N 1
ATOM 1007 C CA . TYR A 1 132 ? -7.321 10.569 19.703 1.00 84.00 132 TYR A CA 1
ATOM 1008 C C . TYR A 1 132 ? -8.216 9.407 20.152 1.00 84.00 132 TYR A C 1
ATOM 1010 O O . TYR A 1 132 ? -8.459 8.478 19.388 1.00 84.00 132 TYR A O 1
ATOM 1018 N N . ARG A 1 133 ? -8.820 9.509 21.344 1.00 91.06 133 ARG A N 1
ATOM 1019 C CA . ARG A 1 133 ? -9.820 8.549 21.834 1.00 91.06 133 ARG A CA 1
ATOM 1020 C C . ARG A 1 133 ? -11.008 8.436 20.877 1.00 91.06 133 ARG A C 1
ATOM 1022 O O . ARG A 1 133 ? -11.441 7.339 20.539 1.00 91.06 133 ARG A O 1
ATOM 1029 N N . SER A 1 134 ? -11.532 9.583 20.450 1.00 84.69 134 SER A N 1
ATOM 1030 C CA . SER A 1 134 ? -12.669 9.657 19.529 1.00 84.69 134 SER A CA 1
ATOM 1031 C C . SER A 1 134 ? -12.317 9.069 18.164 1.00 84.69 134 SER A C 1
ATOM 1033 O O . SER A 1 134 ? -13.116 8.327 17.599 1.00 84.69 134 SER A O 1
ATOM 1035 N N . PHE A 1 135 ? -11.103 9.341 17.678 1.00 81.25 135 PHE A N 1
ATOM 1036 C CA . PHE A 1 135 ? -10.577 8.744 16.456 1.00 81.25 135 PHE A CA 1
ATOM 1037 C C . PHE A 1 135 ? -10.488 7.217 16.556 1.00 81.25 135 PHE A C 1
ATOM 1039 O O . PHE A 1 135 ? -11.063 6.542 15.712 1.00 81.25 135 PHE A O 1
ATOM 1046 N N . LEU A 1 136 ? -9.878 6.657 17.607 1.00 83.94 136 LEU A N 1
ATOM 1047 C CA . LEU A 1 136 ? -9.756 5.201 17.770 1.00 83.94 136 LEU A CA 1
ATOM 1048 C C . LEU A 1 136 ? -11.118 4.500 17.810 1.00 83.94 136 LEU A C 1
ATOM 1050 O O . LEU A 1 136 ? -11.325 3.521 17.098 1.00 83.94 136 LEU A O 1
ATOM 1054 N N . LYS A 1 137 ? -12.084 5.037 18.570 1.00 83.50 137 LYS A N 1
ATOM 1055 C CA . LYS A 1 137 ? -13.451 4.483 18.614 1.00 83.50 137 LYS A CA 1
ATOM 1056 C C . LYS A 1 137 ? -14.107 4.437 17.245 1.00 83.50 137 LYS A C 1
ATOM 1058 O O . LYS A 1 137 ? -14.857 3.510 16.943 1.00 83.50 137 LYS A O 1
ATOM 1063 N N . ALA A 1 138 ? -13.867 5.475 16.456 1.00 75.69 138 ALA A 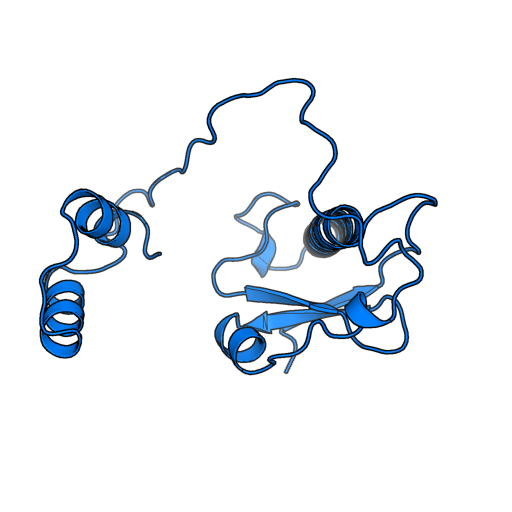N 1
ATOM 1064 C CA . ALA A 1 138 ? -14.511 5.655 15.176 1.00 75.69 138 ALA A CA 1
ATOM 1065 C C . ALA A 1 138 ? -13.791 4.902 14.049 1.00 75.69 138 ALA A C 1
ATOM 1067 O O . ALA A 1 138 ? -14.458 4.435 13.136 1.00 75.69 138 ALA A O 1
ATOM 1068 N N . ALA A 1 139 ? -12.464 4.789 14.098 1.00 69.81 139 ALA A N 1
ATOM 1069 C CA . ALA A 1 139 ? -11.650 4.405 12.948 1.00 69.81 139 ALA A CA 1
ATOM 1070 C C . ALA A 1 139 ? -10.758 3.174 13.160 1.00 69.81 139 ALA A C 1
ATOM 1072 O O . ALA A 1 139 ? -10.312 2.616 12.169 1.00 69.81 139 ALA A O 1
ATOM 1073 N N . GLY A 1 140 ? -10.519 2.708 14.391 1.00 67.44 140 GLY A N 1
ATOM 1074 C CA . GLY A 1 140 ? -9.718 1.494 14.621 1.00 67.44 140 GLY A CA 1
ATOM 1075 C C . GLY A 1 140 ? -8.214 1.725 14.755 1.00 67.44 140 GLY A C 1
ATOM 1076 O O . GLY A 1 140 ? -7.530 0.864 15.304 1.00 67.44 140 GLY A O 1
ATOM 1077 N N . GLY A 1 141 ? -7.730 2.891 14.319 1.00 59.97 141 GLY A N 1
ATOM 1078 C CA . GLY A 1 141 ? -6.305 3.182 14.143 1.00 59.97 141 GLY A CA 1
ATOM 1079 C C . GLY A 1 141 ? -5.978 3.431 12.682 1.00 59.97 141 GLY A C 1
ATOM 1080 O O . GLY A 1 141 ? -6.412 2.618 11.842 1.00 59.97 141 GLY A O 1
#

Foldseek 3Di:
DFPDKDADDADDPADELASVQLVLQQVGLLVCVVVVPVQCPPDPSRDDRPQWDWAAAAPHRMITIDGPVVVVVVPDNHNSVVGPYHHVDDDDPDDPDDDDDDDDFPPPAQLADPVNQVVVCVVVVHHDDPVVVVCCRGHVD

Sequence (141 aa):
YARAAAEIADPPQGFGVDELRLTDYVSANAAMAAAGHELWDTIPAVATPHGWTWHHVSGGRRMELVPVEVKALLRHHGGLATTDVDQDRRGTRPLQETRPAHFRLPKGAVAVSEQQIQGVEEDLGYRLPGAYRSFLKAAGG

pLDDT: mean 87.36, std 10.1, range [52.62, 98.0]

Radius of gyration: 18.02 Å; chains: 1; bounding box: 41×37×47 Å

Secondary structure (DSSP, 8-state):
--SEEEE-PPPPTT-BHHHHHHHHHHHHHHHHHHTT-GGGTTS-TTSPPTTEEEEE-TTSSEEEEEEHHHHHH--S-GGGGGSSSBSS--SPPPPSS-----PPPPSS--SS-HHHHHHHHHHHTSPPPHHHHHHHHHH--